Protein AF-A0A0C9VWH8-F1 (afdb_monomer_lite)

Radius of gyration: 32.39 Å; chains: 1; bounding box: 56×63×91 Å

Structure (mmCIF, N/CA/C/O backbone):
data_AF-A0A0C9VWH8-F1
#
_entry.id   AF-A0A0C9VWH8-F1
#
loop_
_atom_site.group_PDB
_atom_site.id
_atom_site.type_symbol
_atom_site.label_atom_id
_atom_site.label_alt_id
_atom_site.label_comp_id
_atom_site.label_asym_id
_atom_site.label_entity_id
_atom_site.label_seq_id
_atom_site.pdbx_PDB_ins_code
_atom_site.Cartn_x
_atom_site.Cartn_y
_atom_site.Cartn_z
_atom_site.occupancy
_atom_site.B_iso_or_equiv
_atom_site.auth_seq_id
_atom_site.auth_comp_id
_atom_site.auth_asym_id
_atom_site.auth_atom_id
_atom_site.pdbx_PDB_model_num
ATOM 1 N N . MET A 1 1 ? -6.844 -25.080 -24.193 1.00 61.25 1 MET A N 1
ATOM 2 C CA . MET A 1 1 ? -5.553 -24.707 -23.551 1.00 61.25 1 MET A CA 1
ATOM 3 C C . MET A 1 1 ? -4.288 -25.050 -24.362 1.00 61.25 1 MET A C 1
ATOM 5 O O . MET A 1 1 ? -3.204 -24.674 -23.930 1.00 61.25 1 MET A O 1
ATOM 9 N N . HIS A 1 2 ? -4.368 -25.733 -25.514 1.00 70.62 2 HIS A N 1
ATOM 10 C CA . HIS A 1 2 ? -3.179 -26.106 -26.302 1.00 70.62 2 HIS A CA 1
ATOM 11 C C . HIS A 1 2 ? -2.686 -24.971 -27.227 1.00 70.62 2 HIS A C 1
ATOM 13 O O . HIS A 1 2 ? -1.500 -24.655 -27.233 1.00 70.62 2 HIS A O 1
ATOM 19 N N . LEU A 1 3 ? -3.610 -24.260 -27.886 1.00 78.19 3 LEU A N 1
ATOM 20 C CA . LEU A 1 3 ? -3.310 -23.130 -28.781 1.00 78.19 3 LEU A CA 1
ATOM 21 C C . LEU A 1 3 ? -2.593 -21.960 -28.082 1.00 78.19 3 LEU A C 1
ATOM 23 O O . LEU A 1 3 ? -1.616 -21.435 -28.601 1.00 78.19 3 LEU A O 1
ATOM 27 N N . LEU A 1 4 ? -2.998 -21.606 -26.856 1.00 80.19 4 LEU A N 1
ATOM 28 C CA . LEU A 1 4 ? -2.344 -20.542 -26.078 1.00 80.19 4 LEU A CA 1
ATOM 29 C C . LEU A 1 4 ? -0.873 -20.855 -25.762 1.00 80.19 4 LEU A C 1
ATOM 31 O O . LEU A 1 4 ? -0.030 -19.959 -25.756 1.00 80.19 4 LEU A O 1
ATOM 35 N N . LYS A 1 5 ? -0.549 -22.130 -25.508 1.00 81.12 5 LYS A N 1
ATOM 36 C CA . LYS A 1 5 ? 0.828 -22.567 -25.241 1.00 81.12 5 LYS A CA 1
ATOM 37 C C . LYS A 1 5 ? 1.677 -22.520 -26.511 1.00 81.12 5 LYS A C 1
ATOM 39 O O . LYS A 1 5 ? 2.822 -22.080 -26.443 1.00 81.12 5 LYS A O 1
ATOM 44 N N . LEU A 1 6 ? 1.104 -22.916 -27.649 1.00 83.31 6 LEU A N 1
ATOM 45 C CA . LEU A 1 6 ? 1.782 -22.892 -28.945 1.00 83.31 6 LEU A CA 1
ATOM 46 C C . LEU A 1 6 ? 2.065 -21.456 -29.406 1.00 83.31 6 LEU A C 1
ATOM 48 O O . LEU A 1 6 ? 3.210 -21.149 -29.722 1.00 83.31 6 LEU A O 1
ATOM 52 N N . ASN A 1 7 ? 1.087 -20.551 -29.305 1.00 85.44 7 ASN A N 1
ATOM 53 C CA . ASN A 1 7 ? 1.277 -19.131 -29.629 1.00 85.44 7 ASN A CA 1
ATOM 54 C C . ASN A 1 7 ? 2.332 -18.472 -28.733 1.00 85.44 7 ASN A C 1
ATOM 56 O O . ASN A 1 7 ? 3.175 -17.715 -29.207 1.00 85.44 7 ASN A O 1
ATOM 60 N N . LYS A 1 8 ? 2.349 -18.799 -27.434 1.00 85.31 8 LYS A N 1
ATOM 61 C CA . LYS A 1 8 ? 3.370 -18.290 -26.509 1.00 85.31 8 LYS A CA 1
ATOM 62 C C . LYS A 1 8 ? 4.774 -18.786 -26.873 1.00 85.31 8 LYS A C 1
ATOM 64 O O . LYS A 1 8 ? 5.720 -18.001 -26.830 1.00 85.31 8 LYS A O 1
ATOM 69 N N . ALA A 1 9 ? 4.905 -20.064 -27.231 1.00 84.81 9 ALA A N 1
ATOM 70 C CA . ALA A 1 9 ? 6.175 -20.649 -27.654 1.00 84.81 9 ALA A CA 1
ATOM 71 C C . ALA A 1 9 ? 6.665 -20.043 -28.980 1.00 84.81 9 ALA A C 1
ATOM 73 O O . ALA A 1 9 ? 7.842 -19.698 -29.103 1.00 84.81 9 ALA A O 1
ATOM 74 N N . LEU A 1 10 ? 5.760 -19.851 -29.940 1.00 85.00 10 LEU A N 1
ATOM 75 C CA . LEU A 1 10 ? 6.054 -19.249 -31.238 1.00 85.00 10 LEU A CA 1
ATOM 76 C C . LEU A 1 10 ? 6.542 -17.803 -31.057 1.00 85.00 10 LEU A C 1
ATOM 78 O O . LEU A 1 10 ? 7.673 -17.493 -31.429 1.00 85.00 10 LEU A O 1
ATOM 82 N N . HIS A 1 11 ? 5.797 -16.982 -30.314 1.00 79.94 11 HIS A N 1
ATOM 83 C CA . HIS A 1 11 ? 6.216 -15.619 -29.986 1.00 79.94 11 HIS A CA 1
ATOM 84 C C . HIS A 1 11 ? 7.534 -15.544 -29.210 1.00 79.94 11 HIS A C 1
ATOM 86 O O . HIS A 1 11 ? 8.297 -14.596 -29.391 1.00 79.94 11 HIS A O 1
ATOM 92 N N . SER A 1 12 ? 7.826 -16.503 -28.323 1.00 78.88 12 SER A N 1
ATOM 93 C CA . SER A 1 12 ? 9.120 -16.513 -27.630 1.00 78.88 12 SER A CA 1
ATOM 94 C C . SER A 1 12 ? 10.287 -16.761 -28.585 1.00 78.88 12 SER A C 1
ATOM 96 O O . SER A 1 12 ? 11.292 -16.064 -28.479 1.00 78.88 12 SER A O 1
ATOM 98 N N . LYS A 1 13 ? 10.124 -17.673 -29.553 1.00 79.00 13 LYS A N 1
ATOM 99 C CA . LYS A 1 13 ? 11.145 -17.982 -30.563 1.00 79.00 13 LYS A CA 1
ATOM 100 C C . LYS A 1 13 ? 11.328 -16.844 -31.566 1.00 79.00 13 LYS A C 1
ATOM 102 O O . LYS A 1 13 ? 12.451 -16.552 -31.958 1.00 79.00 13 LYS A O 1
ATOM 107 N N . GLU A 1 14 ? 10.250 -16.172 -31.960 1.00 76.50 14 GLU A N 1
ATOM 108 C CA . GLU A 1 14 ? 10.320 -14.984 -32.824 1.00 76.50 14 GLU A CA 1
ATOM 109 C C . GLU A 1 14 ? 11.054 -13.832 -32.139 1.00 76.50 14 GLU A C 1
ATOM 111 O O . GLU A 1 14 ? 11.993 -13.274 -32.702 1.00 76.50 14 GLU A O 1
ATOM 116 N N . LYS A 1 15 ? 10.708 -13.538 -30.879 1.00 73.19 15 LYS A N 1
ATOM 117 C CA . LYS A 1 15 ? 11.388 -12.503 -30.083 1.00 73.19 15 LYS A CA 1
ATOM 118 C C . LYS A 1 15 ? 12.846 -12.837 -29.786 1.00 73.19 15 LYS A C 1
ATOM 120 O O . LYS A 1 15 ? 13.628 -11.938 -29.497 1.00 73.19 15 LYS A O 1
ATOM 125 N N . GLU A 1 16 ? 13.213 -14.113 -29.770 1.00 71.69 16 GLU A N 1
ATOM 126 C CA . GLU A 1 16 ? 14.602 -14.546 -29.621 1.00 71.69 16 GLU A CA 1
ATOM 127 C C . GLU A 1 16 ? 15.406 -14.260 -30.893 1.00 71.69 16 GLU A C 1
ATOM 129 O O . GLU A 1 16 ? 16.488 -13.685 -30.805 1.00 71.69 16 GLU A O 1
ATOM 134 N N . LYS A 1 17 ? 14.831 -14.530 -32.071 1.00 65.12 17 LYS A N 1
ATOM 135 C CA . LYS A 1 17 ? 15.424 -14.169 -33.369 1.00 65.12 17 LYS A CA 1
ATOM 136 C C . LYS A 1 17 ? 15.522 -12.656 -33.571 1.00 65.12 17 LYS A C 1
ATOM 138 O O . LYS A 1 17 ? 16.528 -12.177 -34.073 1.00 65.12 17 LYS A O 1
ATOM 143 N N . GLU A 1 18 ? 14.526 -11.893 -33.127 1.00 63.72 18 GLU A N 1
ATOM 144 C CA . GLU A 1 18 ? 14.535 -10.422 -33.199 1.00 63.72 18 GLU A CA 1
ATOM 145 C C . GLU A 1 18 ? 15.657 -9.793 -32.347 1.00 63.72 18 GLU A C 1
ATOM 147 O O . GLU A 1 18 ? 16.144 -8.701 -32.639 1.00 63.72 18 GLU A O 1
ATOM 152 N N . LYS A 1 19 ? 16.095 -10.489 -31.288 1.00 63.47 19 LYS A N 1
ATOM 153 C CA . LYS A 1 19 ? 17.238 -10.077 -30.458 1.00 63.47 19 LYS A CA 1
ATOM 154 C C . LYS A 1 19 ? 18.586 -10.452 -31.068 1.00 63.47 19 LYS A C 1
ATOM 156 O O . LYS A 1 19 ? 19.599 -9.918 -30.608 1.00 63.47 19 LYS A O 1
ATOM 161 N N . ASP A 1 20 ? 18.620 -11.357 -32.047 1.00 64.69 20 ASP A N 1
ATOM 162 C CA . ASP A 1 20 ? 19.855 -11.725 -32.726 1.00 64.69 20 ASP A CA 1
ATOM 163 C C . ASP A 1 20 ? 20.317 -10.560 -33.608 1.00 64.69 20 ASP A C 1
ATOM 165 O O . ASP A 1 20 ? 19.783 -10.271 -34.681 1.00 64.69 20 ASP A O 1
ATOM 169 N N . ARG A 1 21 ? 21.352 -9.872 -33.125 1.00 62.00 21 ARG A N 1
ATOM 170 C CA . ARG A 1 21 ? 21.932 -8.694 -33.771 1.00 62.00 21 ARG A CA 1
ATOM 171 C C . ARG A 1 21 ? 22.443 -9.005 -35.184 1.00 62.00 21 ARG A C 1
ATOM 173 O O . ARG A 1 21 ? 22.482 -8.093 -36.001 1.00 62.00 21 ARG A O 1
ATOM 180 N N . ARG A 1 22 ? 22.793 -10.267 -35.476 1.00 61.94 22 ARG A N 1
ATOM 181 C CA . ARG A 1 22 ? 23.252 -10.713 -36.805 1.00 61.94 22 ARG A CA 1
ATOM 182 C C . ARG A 1 22 ? 22.122 -10.771 -37.834 1.00 61.94 22 ARG A C 1
ATOM 184 O O . ARG A 1 22 ? 22.382 -10.633 -39.022 1.00 61.94 22 ARG A O 1
ATOM 191 N N . LEU A 1 23 ? 20.876 -10.969 -37.398 1.00 59.25 23 LEU A N 1
ATOM 192 C CA . LEU A 1 23 ? 19.705 -10.955 -38.282 1.00 59.25 23 LEU A CA 1
ATOM 193 C C . LEU A 1 23 ? 19.209 -9.524 -38.533 1.00 59.25 23 LEU A C 1
ATOM 195 O O . LEU A 1 23 ? 18.749 -9.221 -39.630 1.00 59.25 23 LEU A O 1
ATOM 199 N N . GLN A 1 24 ? 19.376 -8.621 -37.559 1.00 58.78 24 GLN A N 1
ATOM 200 C CA . GLN A 1 24 ? 19.124 -7.184 -37.746 1.00 58.78 24 GLN A CA 1
ATOM 201 C C . GLN A 1 24 ? 20.096 -6.520 -38.731 1.00 58.78 24 GLN A C 1
ATOM 203 O O . GLN A 1 24 ? 19.728 -5.537 -39.367 1.00 58.78 24 GLN A O 1
ATOM 208 N N . THR A 1 25 ? 21.320 -7.037 -38.877 1.00 55.28 25 THR A N 1
ATOM 209 C CA . THR A 1 25 ? 22.339 -6.457 -39.769 1.00 55.28 25 THR A CA 1
ATOM 210 C C . THR A 1 25 ? 22.122 -6.751 -41.250 1.00 55.28 25 THR A C 1
ATOM 212 O O . THR A 1 25 ? 22.743 -6.099 -42.083 1.00 55.28 25 THR A O 1
ATOM 215 N N . PHE A 1 26 ? 21.235 -7.688 -41.599 1.00 60.62 26 PHE A N 1
ATOM 216 C CA . PHE A 1 26 ? 21.014 -8.107 -42.987 1.00 60.62 26 PHE A CA 1
ATOM 217 C C . PHE A 1 26 ? 19.523 -8.214 -43.341 1.00 60.62 26 PHE A C 1
ATOM 219 O O . PHE A 1 26 ? 19.038 -9.312 -43.640 1.00 60.62 26 PHE A O 1
ATOM 226 N N . PRO A 1 27 ? 18.766 -7.099 -43.335 1.00 58.28 27 PRO A N 1
ATOM 227 C CA . PRO A 1 27 ? 17.395 -7.117 -43.829 1.00 58.28 27 PRO A CA 1
ATOM 228 C C . PRO A 1 27 ? 17.396 -7.544 -45.308 1.00 58.28 27 PRO A C 1
ATOM 230 O O . PRO A 1 27 ? 17.963 -6.865 -46.164 1.00 58.28 27 PRO A O 1
ATOM 233 N N . GLY A 1 28 ? 16.801 -8.705 -45.600 1.00 63.69 28 GLY A N 1
ATOM 234 C CA . GLY A 1 28 ? 16.715 -9.271 -46.953 1.00 63.69 28 GLY A CA 1
ATOM 235 C C . GLY A 1 28 ? 17.803 -10.281 -47.343 1.00 63.69 28 GLY A C 1
ATOM 236 O O . GLY A 1 28 ? 17.822 -10.706 -48.491 1.00 63.69 28 GLY A O 1
ATOM 237 N N . GLY A 1 29 ? 18.695 -10.694 -46.431 1.00 58.28 29 GLY A N 1
ATOM 238 C CA . GLY A 1 29 ? 19.623 -11.818 -46.665 1.00 58.28 29 GLY A CA 1
ATOM 239 C C . GLY A 1 29 ? 20.841 -11.519 -47.551 1.00 58.28 29 GLY A C 1
ATOM 240 O O . GLY A 1 29 ? 21.687 -12.392 -47.732 1.00 58.28 29 GLY A O 1
ATOM 241 N N . PHE A 1 30 ? 20.978 -10.290 -48.051 1.00 60.12 30 PHE A N 1
ATOM 242 C CA . PHE A 1 30 ? 22.173 -9.835 -48.755 1.00 60.12 30 PHE A CA 1
ATOM 243 C C . PHE A 1 30 ? 23.084 -9.078 -47.790 1.00 60.12 30 PHE A C 1
ATOM 245 O O . PHE A 1 30 ? 22.638 -8.186 -47.066 1.00 60.12 30 PHE A O 1
ATOM 252 N N . GLY A 1 31 ? 24.362 -9.459 -47.765 1.00 57.62 31 GLY A N 1
ATOM 253 C CA . GLY A 1 31 ? 25.388 -8.855 -46.925 1.00 57.62 31 GLY A CA 1
ATOM 254 C C . GLY A 1 31 ? 25.592 -7.377 -47.250 1.00 57.62 31 GLY A C 1
ATOM 255 O O . GLY A 1 31 ? 26.417 -7.053 -48.096 1.00 57.62 31 GLY A O 1
ATOM 256 N N . ARG A 1 32 ? 24.841 -6.473 -46.612 1.00 59.22 32 ARG A N 1
ATOM 257 C CA . ARG A 1 32 ? 25.094 -5.032 -46.707 1.00 59.22 32 ARG A CA 1
ATOM 258 C C . ARG A 1 32 ? 26.352 -4.688 -45.916 1.00 59.22 32 ARG A C 1
ATOM 260 O O . ARG A 1 32 ? 26.559 -5.187 -44.809 1.00 59.22 32 ARG A O 1
ATOM 267 N N . VAL A 1 33 ? 27.199 -3.841 -46.492 1.00 58.56 33 VAL A N 1
ATOM 268 C CA . VAL A 1 33 ? 28.375 -3.305 -45.801 1.00 58.56 33 VAL A CA 1
ATOM 269 C C . VAL A 1 33 ? 27.887 -2.377 -44.685 1.00 58.56 33 VAL A C 1
ATOM 271 O O . VAL A 1 33 ? 27.003 -1.554 -44.905 1.00 58.56 33 VAL A O 1
ATOM 274 N N . LEU A 1 34 ? 28.469 -2.499 -43.488 1.00 60.59 34 LEU A N 1
ATOM 275 C CA . LEU A 1 34 ? 28.085 -1.774 -42.260 1.00 60.59 34 LEU A CA 1
ATOM 276 C C . LEU A 1 34 ? 28.290 -0.241 -42.322 1.00 60.59 34 LEU A C 1
ATOM 278 O O . LEU A 1 34 ? 28.187 0.431 -41.301 1.00 60.59 34 LEU A O 1
ATOM 282 N N . THR A 1 35 ? 28.607 0.304 -43.495 1.00 63.91 35 THR A N 1
ATOM 283 C CA . THR A 1 35 ? 28.792 1.734 -43.776 1.00 63.91 35 THR A CA 1
ATOM 284 C C . THR A 1 35 ? 27.591 2.369 -44.475 1.00 63.91 35 THR A C 1
ATOM 286 O O . THR A 1 35 ? 27.615 3.571 -44.706 1.00 63.91 35 THR A O 1
ATOM 289 N N . ASP A 1 36 ? 26.567 1.589 -44.843 1.00 72.75 36 ASP A N 1
ATOM 290 C CA . ASP A 1 36 ? 25.322 2.118 -45.414 1.00 72.75 36 ASP A CA 1
ATOM 291 C C . ASP A 1 36 ? 24.643 3.046 -44.387 1.00 72.75 36 ASP A C 1
ATOM 293 O O . ASP A 1 36 ? 24.387 2.643 -43.248 1.00 72.75 36 ASP A O 1
ATOM 297 N N . GLU A 1 37 ? 24.361 4.292 -44.771 1.00 77.69 37 GLU A N 1
ATOM 298 C CA . GLU A 1 37 ? 23.748 5.312 -43.905 1.00 77.69 37 GLU A CA 1
ATOM 299 C C . GLU A 1 37 ? 22.410 4.826 -43.326 1.00 77.69 37 GLU A C 1
ATOM 301 O O . GLU A 1 37 ? 22.085 5.089 -42.166 1.00 77.69 37 GLU A O 1
ATOM 306 N N . ILE A 1 38 ? 21.679 4.016 -44.099 1.00 76.75 38 ILE A N 1
ATOM 307 C CA . ILE A 1 38 ? 20.425 3.380 -43.679 1.00 76.75 38 ILE A CA 1
ATOM 308 C C . ILE A 1 38 ? 20.661 2.434 -42.494 1.00 76.75 38 ILE A C 1
ATOM 310 O O . ILE A 1 38 ? 19.853 2.366 -41.565 1.00 76.75 38 ILE A O 1
ATOM 314 N N . PHE A 1 39 ? 21.774 1.698 -42.502 1.00 73.31 39 PHE A N 1
ATOM 315 C CA . PHE A 1 39 ? 22.117 0.773 -41.428 1.00 73.31 39 PHE A CA 1
ATOM 316 C C . PHE A 1 39 ? 22.518 1.517 -40.146 1.00 73.31 39 PHE A C 1
ATOM 318 O O . PHE A 1 39 ? 22.098 1.125 -39.052 1.00 73.31 39 PHE A O 1
ATOM 325 N N . ILE A 1 40 ? 23.268 2.616 -40.276 1.00 79.06 40 ILE A N 1
ATOM 326 C CA . ILE A 1 40 ? 23.629 3.488 -39.149 1.00 79.06 40 ILE A CA 1
ATOM 327 C C . ILE A 1 40 ? 22.359 4.058 -38.506 1.00 79.06 40 ILE A C 1
ATOM 329 O O . ILE A 1 40 ? 22.166 3.893 -37.298 1.00 79.06 40 ILE A O 1
ATOM 333 N N . ALA A 1 41 ? 21.445 4.610 -39.310 1.00 81.75 41 ALA A N 1
ATOM 334 C CA . ALA A 1 41 ? 20.170 5.141 -38.832 1.00 81.75 41 ALA A CA 1
ATOM 335 C C . ALA A 1 41 ? 19.329 4.077 -38.100 1.00 81.75 41 ALA A C 1
ATOM 337 O O . ALA A 1 41 ? 18.793 4.332 -37.019 1.00 81.75 41 ALA A O 1
ATOM 338 N N . LEU A 1 42 ? 19.267 2.849 -38.626 1.00 81.25 42 LEU A N 1
ATOM 339 C CA . LEU A 1 42 ? 18.522 1.749 -38.006 1.00 81.25 42 LEU A CA 1
ATOM 340 C C . LEU A 1 42 ? 19.138 1.306 -36.667 1.00 81.25 42 LEU A C 1
ATOM 342 O O . LEU A 1 42 ? 18.420 0.979 -35.715 1.00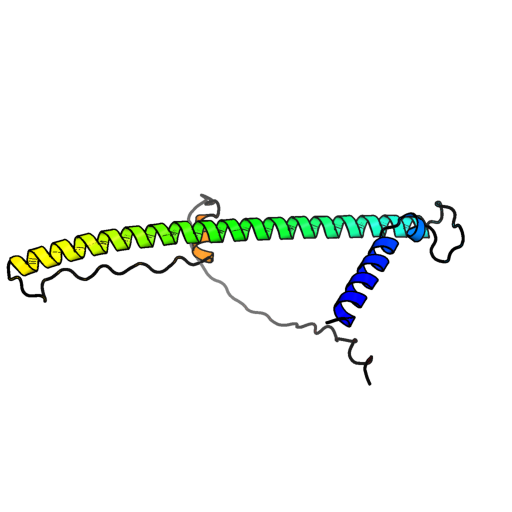 81.25 42 LEU A O 1
ATOM 346 N N . GLN A 1 43 ? 20.469 1.322 -36.554 1.00 82.25 43 GLN A N 1
ATOM 347 C CA . GLN A 1 43 ? 21.162 1.020 -35.302 1.00 82.25 43 GLN A CA 1
ATOM 348 C C . GLN A 1 43 ? 20.960 2.123 -34.252 1.00 82.25 43 GLN A C 1
ATOM 350 O O . GLN A 1 43 ? 20.747 1.813 -33.072 1.00 82.25 43 GLN A O 1
ATOM 355 N N . GLU A 1 44 ? 21.007 3.390 -34.661 1.00 86.81 44 GLU A N 1
ATOM 356 C CA . GLU A 1 44 ? 20.726 4.538 -33.796 1.00 86.81 44 GLU A CA 1
ATOM 357 C C . GLU A 1 44 ? 19.282 4.519 -33.296 1.00 86.81 44 GLU A C 1
ATOM 359 O O . GLU A 1 44 ? 19.043 4.660 -32.092 1.00 86.81 44 GLU A O 1
ATOM 364 N N . GLU A 1 45 ? 18.325 4.226 -34.175 1.00 85.88 45 GLU A N 1
ATOM 365 C CA . GLU A 1 45 ? 16.920 4.086 -33.810 1.00 85.88 45 GLU A CA 1
ATOM 366 C C . GLU A 1 45 ? 16.709 2.926 -32.823 1.00 85.88 45 GLU A C 1
ATOM 368 O O . GLU A 1 45 ? 16.048 3.081 -31.788 1.00 85.88 45 GLU A O 1
ATOM 373 N N . ALA A 1 46 ? 17.319 1.763 -33.072 1.00 83.81 46 ALA A N 1
ATOM 374 C CA . ALA A 1 46 ? 17.255 0.630 -32.153 1.00 83.81 46 ALA A CA 1
ATOM 375 C C . ALA A 1 46 ? 17.856 0.970 -30.775 1.00 83.81 46 ALA A C 1
ATOM 377 O O . ALA A 1 46 ? 17.318 0.552 -29.740 1.00 83.81 46 ALA A O 1
ATOM 378 N N . ALA A 1 47 ? 18.944 1.744 -30.734 1.00 87.44 47 ALA A N 1
ATOM 379 C CA . ALA A 1 47 ? 19.548 2.223 -29.494 1.00 87.44 47 ALA A CA 1
ATOM 380 C C . ALA A 1 47 ? 18.649 3.241 -28.771 1.00 87.44 47 ALA A C 1
ATOM 382 O O . ALA A 1 47 ? 18.456 3.126 -27.556 1.00 87.44 47 ALA A O 1
ATOM 383 N N . ALA A 1 48 ? 18.043 4.184 -29.494 1.00 89.62 48 ALA A N 1
ATOM 384 C CA . ALA A 1 48 ? 17.094 5.151 -28.946 1.00 89.62 48 ALA A CA 1
ATOM 385 C C . ALA A 1 48 ? 15.858 4.451 -28.355 1.00 89.62 48 ALA A C 1
ATOM 387 O O . ALA A 1 48 ? 15.507 4.677 -27.193 1.00 89.62 48 ALA A O 1
ATOM 388 N N . ARG A 1 49 ? 15.267 3.497 -29.088 1.00 87.31 49 ARG A N 1
ATOM 389 C CA . ARG A 1 49 ? 14.144 2.666 -28.618 1.00 87.31 49 ARG A CA 1
ATOM 390 C C . ARG A 1 49 ? 14.500 1.889 -27.344 1.00 87.31 49 ARG A C 1
ATOM 392 O O . ARG A 1 49 ? 13.665 1.776 -26.444 1.00 87.31 49 ARG A O 1
ATOM 399 N N . LYS A 1 50 ? 15.728 1.364 -27.226 1.00 88.56 50 LYS A N 1
ATOM 400 C CA . LYS A 1 50 ? 16.206 0.704 -25.992 1.00 88.56 50 LYS A CA 1
ATOM 401 C C . LYS A 1 50 ? 16.297 1.686 -24.823 1.00 88.56 50 LYS A C 1
ATOM 403 O O . LYS A 1 50 ? 15.743 1.389 -23.766 1.00 88.56 50 LYS A O 1
ATOM 408 N N . LYS A 1 51 ? 16.895 2.865 -25.027 1.00 91.19 51 LYS A N 1
ATOM 409 C CA . LYS A 1 51 ? 17.005 3.913 -23.994 1.00 91.19 51 LYS A CA 1
ATOM 410 C C . LYS A 1 51 ? 15.633 4.362 -23.480 1.00 91.19 51 LYS A C 1
ATOM 412 O O . LYS A 1 51 ? 15.440 4.456 -22.269 1.00 91.19 51 LYS A O 1
ATOM 417 N N . VAL A 1 52 ? 14.661 4.565 -24.372 1.00 91.31 52 VAL A N 1
ATOM 418 C CA . VAL A 1 52 ? 13.280 4.923 -23.994 1.00 91.31 52 VAL A CA 1
ATOM 419 C C . VAL A 1 52 ? 12.611 3.795 -23.203 1.00 91.31 52 VAL A C 1
ATOM 421 O O . VAL A 1 52 ? 12.009 4.034 -22.157 1.00 91.31 52 VAL A O 1
ATOM 424 N N . LYS A 1 53 ? 12.752 2.537 -23.640 1.00 91.88 53 LYS A N 1
ATOM 425 C CA . LYS A 1 53 ? 12.203 1.388 -22.898 1.00 91.88 53 LYS A CA 1
ATOM 426 C C . LYS A 1 53 ? 12.825 1.256 -21.506 1.00 91.88 53 LYS A C 1
ATOM 428 O O . LYS A 1 53 ? 12.125 0.920 -20.553 1.00 91.88 53 LYS A O 1
ATOM 433 N N . GLU A 1 54 ? 14.123 1.503 -21.367 1.00 91.81 54 GLU A N 1
ATOM 434 C CA . GLU A 1 54 ? 14.813 1.470 -20.075 1.00 91.81 54 GLU A CA 1
ATOM 435 C C . GLU A 1 54 ? 14.384 2.613 -19.154 1.00 91.81 54 GLU A C 1
ATOM 437 O O . GLU A 1 54 ? 14.135 2.371 -17.972 1.00 91.81 54 GLU A O 1
ATOM 442 N N . SER A 1 55 ? 14.232 3.834 -19.673 1.00 90.50 55 SER A N 1
ATOM 443 C CA . SER A 1 55 ? 13.762 4.971 -18.875 1.00 90.50 55 SER A CA 1
ATOM 444 C C . SER A 1 55 ? 12.324 4.762 -18.392 1.00 90.50 55 SER A C 1
ATOM 446 O O . SER A 1 55 ? 12.042 4.956 -17.208 1.00 90.50 55 SER A O 1
ATOM 448 N N . GLN A 1 56 ? 11.435 4.257 -19.252 1.00 93.06 56 GLN A N 1
ATOM 449 C CA . GLN A 1 56 ? 10.068 3.897 -18.868 1.00 93.06 56 GLN A CA 1
ATOM 450 C C . GLN A 1 56 ? 10.038 2.793 -17.805 1.00 93.06 56 GLN A C 1
ATOM 452 O O . GLN A 1 56 ? 9.272 2.882 -16.847 1.00 93.06 56 GLN A O 1
ATOM 457 N N . LYS A 1 57 ? 10.886 1.762 -17.929 1.00 94.00 57 LYS A N 1
ATOM 458 C CA . LYS A 1 57 ? 11.006 0.711 -16.904 1.00 94.00 57 LYS A CA 1
ATOM 459 C C . LYS A 1 57 ? 11.455 1.277 -15.560 1.00 94.00 57 LYS A C 1
ATOM 461 O O . LYS A 1 57 ? 10.877 0.910 -14.541 1.00 94.00 57 LYS A O 1
ATOM 466 N N . LYS A 1 58 ? 12.443 2.178 -15.556 1.00 91.88 58 LYS A N 1
ATOM 467 C CA . LYS A 1 58 ? 12.914 2.844 -14.333 1.00 91.88 58 LYS A CA 1
ATOM 468 C C . LYS A 1 58 ? 11.799 3.664 -13.681 1.00 91.88 58 LYS A C 1
ATOM 470 O O . LYS A 1 58 ? 11.566 3.496 -12.490 1.00 91.88 58 LYS A O 1
ATOM 475 N N . ARG A 1 59 ? 11.056 4.463 -14.456 1.00 92.12 59 ARG A N 1
ATOM 476 C CA . ARG A 1 59 ? 9.905 5.241 -13.951 1.00 92.12 59 ARG A CA 1
ATOM 477 C C . ARG A 1 59 ? 8.844 4.344 -13.313 1.00 92.12 59 ARG A C 1
ATOM 479 O O . ARG A 1 59 ? 8.505 4.532 -12.150 1.00 92.12 59 ARG A O 1
ATOM 486 N N . LYS A 1 60 ? 8.425 3.287 -14.017 1.00 93.25 60 LYS A N 1
ATOM 487 C CA . LYS A 1 60 ? 7.450 2.312 -13.497 1.00 93.25 60 LYS A CA 1
ATOM 488 C C . LYS A 1 60 ? 7.929 1.616 -12.223 1.00 93.25 60 LYS A C 1
ATOM 490 O O . LYS A 1 60 ? 7.132 1.336 -11.332 1.00 93.25 60 LYS A O 1
ATOM 495 N N . GLN A 1 61 ? 9.224 1.317 -12.130 1.00 94.44 61 GLN A N 1
ATOM 496 C CA . GLN A 1 61 ? 9.799 0.707 -10.935 1.00 94.44 61 GLN A CA 1
ATOM 497 C C . GLN A 1 61 ? 9.741 1.661 -9.734 1.00 94.44 61 GLN A C 1
ATOM 499 O O . GLN A 1 61 ? 9.341 1.234 -8.653 1.00 94.44 61 GLN A O 1
ATOM 504 N N . VAL A 1 62 ? 10.080 2.938 -9.933 1.00 93.12 62 VAL A N 1
ATOM 505 C CA . VAL A 1 62 ? 10.001 3.974 -8.890 1.00 93.12 62 VAL A CA 1
ATOM 506 C C . VAL A 1 62 ? 8.556 4.188 -8.441 1.00 93.12 62 VAL A C 1
ATOM 508 O O . VAL A 1 62 ? 8.273 4.146 -7.249 1.00 93.12 62 VAL A O 1
ATOM 511 N N . GLU A 1 63 ? 7.611 4.318 -9.374 1.00 92.19 63 GLU A N 1
ATOM 512 C CA . GLU A 1 63 ? 6.181 4.447 -9.054 1.00 92.19 63 GLU A CA 1
ATOM 513 C C . GLU A 1 63 ? 5.667 3.265 -8.224 1.00 92.19 63 GLU A C 1
ATOM 515 O O . GLU A 1 63 ? 4.933 3.443 -7.248 1.00 92.19 63 GLU A O 1
ATOM 520 N N . LYS A 1 64 ? 6.085 2.044 -8.579 1.00 94.38 64 LYS A N 1
ATOM 521 C CA . LYS A 1 64 ? 5.727 0.837 -7.833 1.00 94.38 64 LYS A CA 1
ATOM 522 C C . LYS A 1 64 ? 6.297 0.863 -6.416 1.00 94.38 64 LYS A C 1
ATOM 524 O O . LYS A 1 64 ? 5.570 0.529 -5.482 1.00 94.38 64 LYS A O 1
ATOM 529 N N . GLN A 1 65 ? 7.560 1.249 -6.256 1.00 93.44 65 GLN A N 1
ATOM 530 C CA . GLN A 1 65 ? 8.207 1.355 -4.946 1.00 93.44 65 GLN A CA 1
ATOM 531 C C . GLN A 1 65 ? 7.528 2.417 -4.075 1.00 93.44 65 GLN A C 1
ATOM 533 O O . GLN A 1 65 ? 7.157 2.117 -2.942 1.00 93.44 65 GLN A O 1
ATOM 538 N N . ASN A 1 66 ? 7.244 3.598 -4.627 1.00 90.19 66 ASN A N 1
ATOM 539 C CA . ASN A 1 66 ? 6.536 4.666 -3.917 1.00 90.19 66 ASN A CA 1
ATOM 540 C C . ASN A 1 66 ? 5.136 4.215 -3.479 1.00 90.19 66 ASN A C 1
ATOM 542 O O . ASN A 1 66 ? 4.736 4.417 -2.334 1.00 90.19 66 ASN A O 1
ATOM 546 N N . LYS A 1 67 ? 4.388 3.533 -4.358 1.00 92.12 67 LYS A N 1
ATOM 547 C CA . LYS A 1 67 ? 3.074 2.976 -4.003 1.00 92.12 67 LYS A CA 1
ATOM 548 C C . LYS A 1 67 ? 3.176 1.946 -2.876 1.00 92.12 67 LYS A C 1
ATOM 550 O O . LYS A 1 67 ? 2.326 1.935 -1.991 1.00 92.12 67 LYS A O 1
ATOM 555 N N . GLN A 1 68 ? 4.190 1.082 -2.906 1.00 93.50 68 GLN A N 1
ATOM 556 C CA . GLN A 1 68 ? 4.417 0.097 -1.847 1.00 93.50 68 GLN A CA 1
ATOM 557 C C . GLN A 1 68 ? 4.731 0.763 -0.506 1.00 93.50 68 GLN A C 1
ATOM 559 O O . GLN A 1 68 ? 4.166 0.346 0.500 1.00 93.50 68 GLN A O 1
ATOM 564 N N . GLN A 1 69 ? 5.557 1.810 -0.497 1.00 91.94 69 GLN A N 1
ATOM 565 C CA . GLN A 1 69 ? 5.864 2.580 0.712 1.00 91.94 69 GLN A CA 1
ATOM 566 C C . GLN A 1 69 ? 4.610 3.228 1.304 1.00 91.94 69 GLN A C 1
ATOM 568 O O . GLN A 1 69 ? 4.333 3.049 2.484 1.00 91.94 69 GLN A O 1
ATOM 573 N N . ILE A 1 70 ? 3.796 3.890 0.475 1.00 92.25 70 ILE A N 1
ATOM 574 C CA . ILE A 1 70 ? 2.554 4.529 0.936 1.00 92.25 70 ILE A CA 1
ATOM 575 C C . ILE A 1 70 ? 1.585 3.498 1.530 1.00 92.25 70 ILE A C 1
ATOM 577 O O . ILE A 1 70 ? 0.972 3.743 2.564 1.00 92.25 70 ILE A O 1
ATOM 581 N N . LEU A 1 71 ? 1.443 2.328 0.899 1.00 93.25 71 LEU A N 1
ATOM 582 C CA . LEU A 1 71 ? 0.574 1.266 1.414 1.00 93.25 71 LEU A CA 1
ATOM 583 C C . LEU A 1 71 ? 1.110 0.643 2.709 1.00 93.25 71 LEU A C 1
ATOM 585 O O . LEU A 1 71 ? 0.316 0.290 3.582 1.00 93.25 71 LEU A O 1
ATOM 589 N N . ALA A 1 72 ? 2.430 0.497 2.835 1.00 93.31 72 ALA A N 1
ATOM 590 C CA . ALA A 1 72 ? 3.061 0.007 4.056 1.00 93.31 72 ALA A CA 1
ATOM 591 C C . ALA A 1 72 ? 2.840 0.984 5.218 1.00 93.31 72 ALA A C 1
ATOM 593 O O . ALA A 1 72 ? 2.418 0.560 6.292 1.00 93.31 72 ALA A O 1
ATOM 594 N N . GLU A 1 73 ? 3.019 2.283 4.976 1.00 92.38 73 GLU A N 1
ATOM 595 C CA . GLU A 1 73 ? 2.780 3.324 5.975 1.00 92.38 73 GLU A CA 1
ATOM 596 C C . GLU A 1 73 ? 1.300 3.393 6.367 1.00 92.38 73 GLU A C 1
ATOM 598 O O . GLU A 1 73 ? 0.964 3.385 7.547 1.00 92.38 73 GLU A O 1
ATOM 603 N N . GLN A 1 74 ? 0.387 3.341 5.391 1.00 94.62 74 GLN A N 1
ATOM 604 C CA . GLN A 1 74 ? -1.052 3.292 5.665 1.00 94.62 74 GLN A CA 1
ATOM 605 C C . GLN A 1 74 ? -1.426 2.108 6.565 1.00 94.62 74 GLN A C 1
ATOM 607 O O . GLN A 1 74 ? -2.312 2.223 7.413 1.00 94.62 74 GLN A O 1
ATOM 612 N N . LYS A 1 75 ? -0.785 0.954 6.357 1.00 94.25 75 LYS A N 1
ATOM 613 C CA . LYS A 1 75 ? -0.996 -0.221 7.198 1.00 94.25 75 LYS A CA 1
ATOM 614 C C . LYS A 1 75 ? -0.456 0.015 8.609 1.00 94.25 75 LYS A C 1
ATOM 616 O O . LYS A 1 75 ? -1.201 -0.213 9.549 1.00 94.25 75 LYS A O 1
ATOM 621 N N . CYS A 1 76 ? 0.767 0.528 8.740 1.00 93.44 76 CYS A N 1
ATOM 622 C CA . CYS A 1 76 ? 1.374 0.863 10.030 1.00 93.44 76 CYS A CA 1
ATOM 623 C C . CYS A 1 76 ? 0.472 1.794 10.858 1.00 93.44 76 CYS A C 1
ATOM 625 O O . CYS A 1 76 ? 0.089 1.466 11.977 1.00 93.44 76 CYS A O 1
ATOM 627 N N . GLN A 1 77 ? 0.028 2.903 10.260 1.00 92.25 77 GLN A N 1
ATOM 628 C CA . GLN A 1 77 ? -0.872 3.860 10.910 1.00 92.25 77 GLN A CA 1
ATOM 629 C C . GLN A 1 77 ? -2.209 3.223 11.310 1.00 92.25 77 GLN A C 1
ATOM 631 O O . GLN A 1 77 ? -2.759 3.505 12.373 1.00 92.25 77 GLN A O 1
ATOM 636 N N . TRP A 1 78 ? -2.749 2.343 10.465 1.00 94.88 78 TRP A N 1
ATOM 637 C CA . TRP A 1 78 ? -3.987 1.637 10.773 1.00 94.88 78 TRP A CA 1
ATOM 638 C C . TRP A 1 78 ? -3.839 0.642 11.926 1.00 94.88 78 TRP A C 1
ATOM 640 O O . TRP A 1 78 ? -4.750 0.535 12.750 1.00 94.88 78 TRP A O 1
ATOM 650 N N . ASP A 1 79 ? -2.710 -0.059 11.988 1.00 95.31 79 ASP A N 1
ATOM 651 C CA . ASP A 1 79 ? -2.411 -1.012 13.053 1.00 95.31 79 ASP A CA 1
ATOM 652 C C . ASP A 1 79 ? -2.308 -0.267 14.402 1.00 95.31 79 ASP A C 1
ATOM 654 O O . ASP A 1 79 ? -2.992 -0.648 15.352 1.00 95.31 79 ASP A O 1
ATOM 658 N N . ILE A 1 80 ? -1.630 0.891 14.441 1.00 94.44 80 ILE A N 1
ATOM 659 C CA . ILE A 1 80 ? -1.567 1.774 15.625 1.00 94.44 80 ILE A CA 1
ATOM 660 C C . ILE A 1 80 ? -2.967 2.223 16.077 1.00 94.44 80 ILE A C 1
ATOM 662 O O . ILE A 1 80 ? -3.307 2.131 17.256 1.00 94.44 80 ILE A O 1
ATOM 666 N N . ILE A 1 81 ? -3.817 2.681 15.149 1.00 94.19 81 ILE A N 1
ATOM 667 C CA . ILE A 1 81 ? -5.198 3.094 15.469 1.00 94.19 81 ILE A CA 1
ATOM 668 C C . ILE A 1 81 ? -6.005 1.922 16.047 1.00 94.19 81 ILE A C 1
ATOM 670 O O . ILE A 1 81 ? -6.845 2.108 16.933 1.00 94.19 81 ILE A O 1
ATOM 674 N N . CYS A 1 82 ? -5.787 0.708 15.537 1.00 95.56 82 CYS A N 1
ATOM 675 C CA . CYS A 1 82 ? -6.460 -0.483 16.039 1.00 95.56 82 CYS A CA 1
ATOM 676 C C . CYS A 1 82 ? -6.010 -0.836 17.458 1.00 95.56 82 CYS A C 1
ATOM 678 O O . CYS A 1 82 ? -6.874 -1.133 18.285 1.00 95.56 82 CYS A O 1
ATOM 680 N N . GLU A 1 83 ? -4.709 -0.774 17.736 1.00 95.75 83 GLU A N 1
ATOM 681 C CA . GLU A 1 83 ? -4.132 -1.016 19.063 1.00 95.75 83 GLU A CA 1
ATOM 682 C C . GLU A 1 83 ? -4.658 -0.006 20.087 1.00 95.75 83 GLU A C 1
ATOM 684 O O . GLU A 1 83 ? -5.269 -0.399 21.081 1.00 95.75 83 GLU A O 1
ATOM 689 N N . GLN A 1 84 ? -4.575 1.291 19.781 1.00 95.00 84 GLN A N 1
ATOM 690 C CA . GLN A 1 84 ? -5.093 2.354 20.649 1.00 95.00 84 GLN A CA 1
ATOM 691 C C . GLN A 1 84 ? -6.588 2.192 20.942 1.00 95.00 84 GLN A C 1
ATOM 693 O O . GLN A 1 84 ? -7.045 2.372 22.071 1.00 95.00 84 GLN A O 1
ATOM 698 N N . ASN A 1 85 ? -7.385 1.825 19.934 1.00 95.44 85 ASN A N 1
ATOM 699 C CA . ASN A 1 85 ? -8.806 1.581 20.146 1.00 95.44 85 ASN A CA 1
ATOM 700 C C . ASN A 1 85 ? -9.059 0.317 20.978 1.00 95.44 85 ASN A C 1
ATOM 702 O O . ASN A 1 85 ? -10.041 0.273 21.721 1.00 95.44 85 ASN A O 1
ATOM 706 N N . ALA A 1 86 ? -8.227 -0.717 20.844 1.00 95.62 86 ALA A N 1
ATOM 707 C CA . ALA A 1 86 ? -8.331 -1.922 21.659 1.00 95.62 86 ALA A CA 1
ATOM 708 C C . ALA A 1 86 ? -8.068 -1.598 23.136 1.00 95.62 86 ALA A C 1
ATOM 710 O O . ALA A 1 86 ? -8.895 -1.956 23.972 1.00 95.62 86 ALA A O 1
ATOM 711 N N . GLU A 1 87 ? -7.012 -0.840 23.436 1.00 95.50 87 GLU A N 1
ATOM 712 C CA . GLU A 1 87 ? -6.690 -0.356 24.787 1.00 95.50 87 GLU A CA 1
ATOM 713 C C . GLU A 1 87 ? -7.780 0.566 25.356 1.00 95.50 87 GLU A C 1
ATOM 715 O O . GLU A 1 87 ? -8.222 0.421 26.500 1.00 95.50 87 GLU A O 1
ATOM 720 N N . ALA A 1 88 ? -8.300 1.491 24.546 1.00 94.44 88 ALA A N 1
ATOM 721 C CA . ALA A 1 88 ? -9.427 2.329 24.950 1.00 94.44 88 ALA A CA 1
ATOM 722 C C . ALA A 1 88 ? -10.678 1.481 25.246 1.00 94.44 88 ALA A C 1
ATOM 724 O O . ALA A 1 88 ? -11.419 1.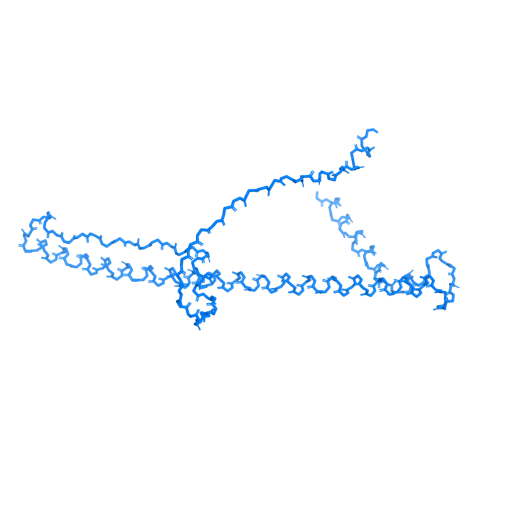750 26.188 1.00 94.44 88 ALA A O 1
ATOM 725 N N . SER A 1 89 ? -10.914 0.424 24.467 1.00 95.06 89 SER A N 1
ATOM 726 C CA . SER A 1 89 ? -12.059 -0.472 24.661 1.00 95.06 89 SER A CA 1
ATOM 727 C C . SER A 1 89 ? -11.912 -1.355 25.903 1.00 95.06 89 SER A C 1
ATOM 729 O O . SER A 1 89 ? -12.919 -1.668 26.540 1.00 95.06 89 SER A O 1
ATOM 731 N N . THR A 1 90 ? -10.698 -1.796 26.253 1.00 95.62 90 THR A N 1
ATOM 732 C CA . THR A 1 90 ? -10.460 -2.580 27.478 1.00 95.62 90 THR A CA 1
ATOM 733 C C . THR A 1 90 ? -10.650 -1.713 28.714 1.00 95.62 90 THR A C 1
ATOM 735 O O . THR A 1 90 ? -11.470 -2.058 29.565 1.00 95.62 90 THR A O 1
ATOM 738 N N . THR A 1 91 ? -10.015 -0.541 28.753 1.00 95.38 91 THR A N 1
ATOM 739 C CA . THR A 1 91 ? -10.172 0.434 29.848 1.00 95.38 91 THR A CA 1
ATOM 740 C C . THR A 1 91 ? -11.627 0.885 30.007 1.00 95.38 91 THR A C 1
ATOM 742 O O . THR A 1 91 ? -12.154 0.932 31.119 1.00 95.38 91 THR A O 1
ATOM 745 N N . TYR A 1 92 ? -12.341 1.113 28.899 1.00 96.06 92 TYR A N 1
ATOM 746 C CA . TYR A 1 92 ? -13.772 1.417 28.921 1.00 96.06 92 TYR A CA 1
ATOM 747 C C . TYR A 1 92 ? -14.611 0.310 29.575 1.00 96.06 92 TYR A C 1
ATOM 749 O O . TYR A 1 92 ? -15.504 0.593 30.381 1.00 96.06 92 TYR A O 1
ATOM 757 N N . LYS A 1 93 ? -14.340 -0.958 29.242 1.00 95.38 93 LYS A N 1
ATOM 758 C CA . LYS A 1 93 ? -15.054 -2.109 29.817 1.00 95.38 93 LYS A CA 1
ATOM 759 C C . LYS A 1 93 ? -14.786 -2.252 31.311 1.00 95.38 93 LYS A C 1
ATOM 761 O O . LYS A 1 93 ? -15.725 -2.543 32.052 1.00 95.38 93 LYS A O 1
ATOM 766 N N . GLU A 1 94 ? -13.549 -2.035 31.743 1.00 95.62 94 GLU A N 1
ATOM 767 C CA . GLU A 1 94 ? -13.157 -2.056 33.156 1.00 95.62 94 GLU A CA 1
ATOM 768 C C . GLU A 1 94 ? -13.882 -0.963 33.950 1.00 95.62 94 GLU A C 1
ATOM 770 O O . GLU A 1 94 ? -14.515 -1.251 34.969 1.00 95.62 94 GLU A O 1
ATOM 775 N N . GLU A 1 95 ? -13.904 0.268 33.435 1.00 95.44 95 GLU A N 1
ATOM 776 C CA . GLU A 1 95 ? -14.629 1.381 34.057 1.00 95.44 95 GLU A CA 1
ATOM 777 C C . GLU A 1 95 ? -16.140 1.134 34.106 1.00 95.44 95 GLU A C 1
ATOM 779 O O . GLU A 1 95 ? -16.786 1.350 35.135 1.00 95.44 95 GLU A O 1
ATOM 784 N N . CYS A 1 96 ? -16.721 0.604 33.029 1.00 94.56 96 CYS A N 1
ATOM 785 C CA . CYS A 1 96 ? -18.131 0.224 33.014 1.00 94.56 96 CYS A CA 1
ATOM 786 C C . CYS A 1 96 ? -18.441 -0.886 34.028 1.00 94.56 96 CYS A C 1
ATOM 788 O O . CYS A 1 96 ? -19.479 -0.835 34.692 1.00 94.56 96 CYS A O 1
ATOM 790 N N . ALA A 1 97 ? -17.560 -1.879 34.183 1.00 95.00 97 ALA A N 1
ATOM 791 C CA . ALA A 1 97 ? -17.715 -2.931 35.186 1.00 95.00 97 ALA A CA 1
ATOM 792 C C . ALA A 1 97 ? -17.652 -2.361 36.613 1.00 95.00 97 ALA A C 1
ATOM 794 O O . ALA A 1 97 ? -18.488 -2.714 37.450 1.00 95.00 97 ALA A O 1
ATOM 795 N N . ARG A 1 98 ? -16.736 -1.417 36.865 1.00 96.00 98 ARG A N 1
ATOM 796 C CA . ARG A 1 98 ? -16.621 -0.693 38.139 1.00 96.00 98 ARG A CA 1
ATOM 797 C C . ARG A 1 98 ? -17.884 0.112 38.456 1.00 96.00 98 ARG A C 1
ATOM 799 O O . ARG A 1 98 ? -18.444 -0.025 39.542 1.00 96.00 98 ARG A O 1
ATOM 806 N N . LEU A 1 99 ? -18.389 0.894 37.501 1.00 95.44 99 LEU A N 1
ATOM 807 C CA . LEU A 1 99 ? -19.622 1.679 37.661 1.00 95.44 99 LEU A CA 1
ATOM 808 C C . LEU A 1 99 ? -20.857 0.795 37.861 1.00 95.44 99 LEU A C 1
ATOM 810 O O . LEU A 1 99 ? -21.747 1.142 38.641 1.00 95.44 99 LEU A O 1
ATOM 814 N N . LYS A 1 100 ? -20.897 -0.367 37.200 1.00 95.62 100 LYS A N 1
ATOM 815 C CA . LYS A 1 100 ? -21.944 -1.371 37.405 1.00 95.62 100 LYS A CA 1
ATOM 816 C C . LYS A 1 100 ? -21.933 -1.915 38.832 1.00 95.62 100 LYS A C 1
ATOM 818 O O . LYS A 1 100 ? -23.000 -2.020 39.429 1.00 95.62 100 LYS A O 1
ATOM 823 N N . ALA A 1 101 ? -20.756 -2.231 39.375 1.00 95.94 101 ALA A N 1
ATOM 824 C CA . ALA A 1 101 ? -20.613 -2.705 40.753 1.00 95.94 101 ALA A CA 1
ATOM 825 C C . ALA A 1 101 ? -21.043 -1.643 41.783 1.00 95.94 101 ALA A C 1
ATOM 827 O O . ALA A 1 101 ? -21.618 -1.983 42.811 1.00 95.94 101 ALA A O 1
ATOM 828 N N . LEU A 1 102 ? -20.839 -0.360 41.471 1.00 95.25 102 LEU A N 1
ATOM 829 C CA . LEU A 1 102 ? -21.280 0.776 42.289 1.00 95.25 102 LEU A CA 1
ATOM 830 C C . LEU A 1 102 ? -22.777 1.117 42.137 1.00 95.25 102 LEU A C 1
ATOM 832 O O . LEU A 1 102 ? -23.255 2.055 42.770 1.00 95.25 102 LEU A O 1
ATOM 836 N N . GLY A 1 103 ? -23.527 0.402 41.289 1.00 95.50 103 GLY A N 1
ATOM 837 C CA . GLY A 1 103 ? -24.959 0.649 41.076 1.00 95.50 103 GLY A CA 1
ATOM 838 C C . GLY A 1 103 ? -25.273 1.949 40.325 1.00 95.50 103 GLY A C 1
ATOM 839 O O . GLY A 1 103 ? -26.407 2.430 40.362 1.00 95.50 103 GLY A O 1
ATOM 840 N N . VAL A 1 104 ? -24.292 2.533 39.632 1.00 95.19 104 VAL A N 1
ATOM 841 C CA . VAL A 1 104 ? -24.472 3.781 38.882 1.00 95.19 104 VAL A CA 1
ATOM 842 C C . VAL A 1 104 ? -25.385 3.536 37.679 1.00 95.19 104 VAL A C 1
ATOM 844 O O . VAL A 1 104 ? -25.189 2.588 36.912 1.00 95.19 104 VAL A O 1
ATOM 847 N N . LYS A 1 105 ? -26.378 4.413 37.478 1.00 95.19 105 LYS A N 1
ATOM 848 C CA . LYS A 1 105 ? -27.306 4.336 36.337 1.00 95.19 105 LYS A CA 1
ATOM 849 C C . LYS A 1 105 ? -26.541 4.350 35.013 1.00 95.19 105 LYS A C 1
ATOM 851 O O . LYS A 1 105 ? -25.651 5.163 34.800 1.00 95.19 105 LYS A O 1
ATOM 856 N N . ARG A 1 106 ? -26.953 3.503 34.069 1.00 91.94 106 ARG A N 1
ATO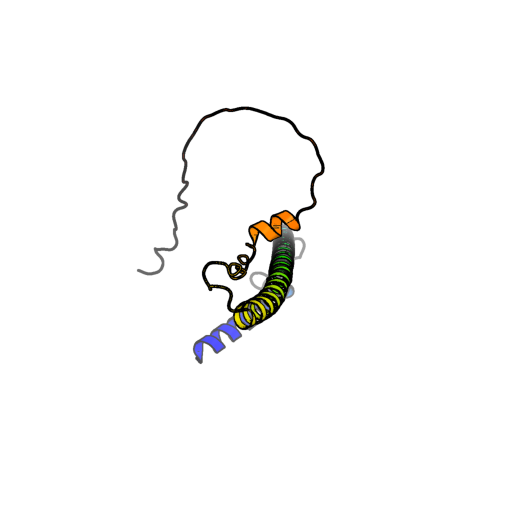M 857 C CA . ARG A 1 106 ? -26.276 3.345 32.770 1.00 91.94 106 ARG A CA 1
ATOM 858 C C . ARG A 1 106 ? -26.235 4.622 31.919 1.00 91.94 106 ARG A C 1
ATOM 860 O O . ARG A 1 106 ? -25.340 4.782 31.103 1.00 91.94 106 ARG A O 1
ATOM 867 N N . SER A 1 107 ? -27.179 5.541 32.122 1.00 92.94 107 SER A N 1
ATOM 868 C CA . SER A 1 107 ? -27.229 6.833 31.425 1.00 92.94 107 SER A CA 1
ATOM 869 C C . SER A 1 107 ? -26.072 7.770 31.778 1.00 92.94 107 SER A C 1
ATOM 871 O O . SER A 1 107 ? -25.775 8.668 30.999 1.00 92.94 107 SER A O 1
ATOM 873 N N . SER A 1 108 ? -25.439 7.588 32.941 1.00 91.50 108 SER A N 1
ATOM 874 C CA . SER A 1 108 ? -24.285 8.383 33.375 1.00 91.50 108 SER A CA 1
ATOM 875 C C . SER A 1 108 ? -22.952 7.669 33.147 1.00 91.50 108 SER A C 1
ATOM 877 O O . SER A 1 108 ? -21.927 8.121 33.648 1.00 91.50 108 SER A O 1
ATOM 879 N N . TRP A 1 109 ? -22.951 6.537 32.439 1.00 92.69 109 TRP A N 1
ATOM 880 C CA . TRP A 1 109 ? -21.714 5.853 32.077 1.00 92.69 109 TRP A CA 1
ATOM 881 C C . TRP A 1 109 ? -20.992 6.621 30.964 1.00 92.69 109 TRP A C 1
ATOM 883 O O . TRP A 1 109 ? -21.645 7.301 30.162 1.00 92.69 109 TRP A O 1
ATOM 893 N N . PRO A 1 110 ? -19.654 6.513 30.881 1.00 92.31 110 PRO A N 1
ATOM 894 C CA . PRO A 1 110 ? -18.918 7.068 29.759 1.00 92.31 110 PRO A CA 1
ATOM 895 C C . PRO A 1 110 ? -19.433 6.493 28.432 1.00 92.31 110 PRO A C 1
ATOM 897 O O . PRO A 1 110 ? -20.006 5.398 28.362 1.00 92.31 110 PRO A O 1
ATOM 900 N N . LYS A 1 111 ? -19.236 7.255 27.357 1.00 93.00 111 LYS A N 1
ATOM 901 C CA . LYS A 1 111 ? -19.548 6.792 26.003 1.00 93.00 111 LYS A CA 1
ATOM 902 C C . LYS A 1 111 ? -18.483 5.798 25.548 1.00 93.00 111 LYS A C 1
ATOM 904 O O . LYS A 1 111 ? -17.312 5.965 25.871 1.00 93.00 111 LYS A O 1
ATOM 909 N N . ASP A 1 112 ? -18.916 4.806 24.782 1.00 90.25 112 ASP A N 1
ATOM 910 C CA . ASP A 1 112 ? -18.035 3.804 24.184 1.00 90.25 112 ASP A CA 1
ATOM 911 C C . ASP A 1 112 ? -17.014 4.487 23.250 1.00 90.25 112 ASP A C 1
ATOM 913 O O . ASP A 1 112 ? -17.424 5.328 22.428 1.00 90.25 112 ASP A O 1
ATOM 917 N N . PRO A 1 113 ? -15.705 4.199 23.375 1.00 93.25 113 PRO A N 1
ATOM 918 C CA . PRO A 1 113 ? -14.698 4.707 22.455 1.00 93.25 113 PRO A CA 1
ATOM 919 C C . PRO A 1 113 ? -15.035 4.338 21.010 1.00 93.25 113 PRO A C 1
ATOM 921 O O . PRO A 1 113 ? -15.351 3.198 20.671 1.00 93.25 113 PRO A O 1
ATOM 924 N N . LYS A 1 114 ? -14.958 5.335 20.127 1.00 92.06 114 LYS A N 1
ATOM 925 C CA . LYS A 1 114 ? -15.165 5.142 18.693 1.00 92.06 114 LYS A CA 1
ATOM 926 C C . LYS A 1 114 ? -13.820 5.009 18.007 1.00 92.06 114 LYS A C 1
ATOM 928 O O . LYS A 1 114 ? -13.000 5.921 18.079 1.00 92.06 114 LYS A O 1
ATOM 933 N N . ARG A 1 115 ? -13.642 3.921 17.260 1.00 91.06 115 ARG A N 1
ATOM 934 C CA . ARG A 1 115 ? -12.453 3.742 16.430 1.00 91.06 115 ARG A CA 1
ATOM 935 C C . ARG A 1 115 ? -12.394 4.818 15.350 1.00 91.06 115 ARG A C 1
ATOM 937 O O . ARG A 1 115 ? -13.373 5.041 14.633 1.00 91.06 115 ARG A O 1
ATOM 944 N N . VAL A 1 116 ? -11.229 5.442 15.213 1.00 91.06 116 VAL A N 1
ATOM 945 C CA . VAL A 1 116 ? -10.948 6.391 14.132 1.00 91.06 116 VAL A CA 1
ATOM 946 C C . VAL A 1 116 ? -11.002 5.661 12.785 1.00 91.06 116 VAL A C 1
ATOM 948 O O . VAL A 1 116 ? -10.778 4.451 12.698 1.00 91.06 116 VAL A O 1
ATOM 951 N N . LYS A 1 117 ? -11.367 6.374 11.717 1.00 92.06 117 LYS A N 1
ATOM 952 C CA . LYS A 1 117 ? -11.391 5.800 10.366 1.00 92.06 117 LYS A CA 1
ATOM 953 C C . LYS A 1 117 ? -9.975 5.467 9.902 1.00 92.06 117 LYS A C 1
ATOM 955 O O . LYS A 1 117 ? -9.005 6.080 10.337 1.00 92.06 117 LYS A O 1
ATOM 960 N N . LYS A 1 118 ? -9.875 4.504 8.987 1.00 90.88 118 LYS A N 1
ATOM 961 C CA . LYS A 1 118 ? -8.606 4.189 8.338 1.00 90.88 118 LYS A CA 1
ATOM 962 C C . LYS A 1 118 ? -8.128 5.400 7.524 1.00 90.88 118 LYS A C 1
ATOM 964 O O . LYS A 1 118 ? -8.937 5.901 6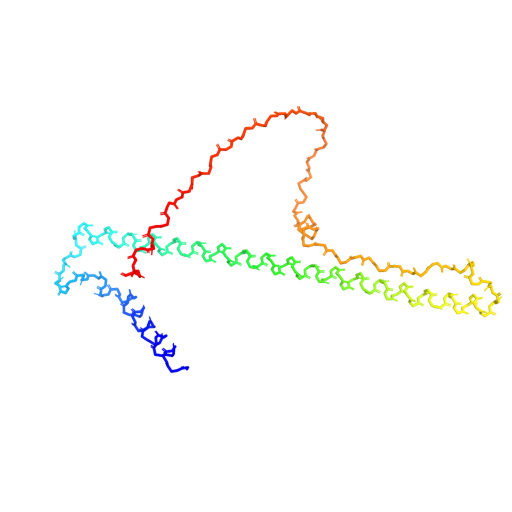.742 1.00 90.88 118 LYS A O 1
ATOM 969 N N . PRO A 1 119 ? -6.857 5.823 7.657 1.00 91.00 119 PRO A N 1
ATOM 970 C CA . PRO A 1 119 ? -6.318 6.930 6.877 1.00 91.00 119 PRO A CA 1
ATOM 971 C C . PRO A 1 119 ? -6.397 6.667 5.374 1.00 91.00 119 PRO A C 1
ATOM 973 O O . PRO A 1 119 ? -6.175 5.536 4.919 1.00 91.00 119 PRO A O 1
ATOM 976 N N . THR A 1 120 ? -6.680 7.701 4.593 1.00 91.06 120 THR A N 1
ATOM 977 C CA . THR A 1 120 ? -6.726 7.626 3.124 1.00 91.06 120 THR A CA 1
ATOM 978 C C . THR A 1 120 ? -5.309 7.630 2.537 1.00 91.06 120 THR A C 1
ATOM 980 O O . THR A 1 120 ? -4.377 8.165 3.129 1.00 91.06 120 THR A O 1
ATOM 983 N N . ILE A 1 121 ? -5.119 7.063 1.340 1.00 88.25 121 ILE A N 1
ATOM 984 C CA . ILE A 1 121 ? -3.818 7.080 0.640 1.00 88.25 121 ILE A CA 1
ATOM 985 C C . ILE A 1 121 ? -3.309 8.519 0.449 1.00 88.25 121 ILE A C 1
ATOM 987 O O . ILE A 1 121 ? -2.119 8.774 0.620 1.00 88.25 121 ILE A O 1
ATOM 991 N N . ASP A 1 122 ? -4.200 9.462 0.136 1.00 87.50 122 ASP A N 1
ATOM 992 C CA . ASP A 1 122 ? -3.833 10.868 -0.066 1.00 87.50 122 ASP A CA 1
ATOM 993 C C . ASP A 1 122 ? -3.435 11.574 1.233 1.00 87.50 122 ASP A C 1
ATOM 995 O O . ASP A 1 122 ? -2.560 12.434 1.215 1.00 87.50 122 ASP A O 1
ATOM 999 N N . GLU A 1 123 ? -4.012 11.179 2.368 1.00 87.88 123 GLU A N 1
ATOM 1000 C CA . GLU A 1 123 ? -3.593 11.674 3.684 1.00 87.88 123 GLU A CA 1
ATOM 1001 C C . GLU A 1 123 ? -2.166 11.208 3.982 1.00 87.88 123 GLU A C 1
ATOM 1003 O O . GLU A 1 123 ? -1.299 12.026 4.275 1.00 87.88 123 GLU A O 1
ATOM 1008 N N . ILE A 1 124 ? -1.883 9.915 3.788 1.00 89.88 124 ILE A N 1
ATOM 1009 C CA . ILE A 1 124 ? -0.535 9.356 3.961 1.00 89.88 124 ILE A CA 1
ATOM 1010 C C . ILE A 1 124 ? 0.476 10.033 3.024 1.00 89.88 124 ILE A C 1
ATOM 1012 O O . ILE A 1 124 ? 1.590 10.348 3.440 1.00 89.88 124 ILE A O 1
ATOM 1016 N N . ARG A 1 125 ? 0.094 10.328 1.774 1.00 87.56 125 ARG A N 1
ATOM 1017 C CA . ARG A 1 125 ? 0.951 11.073 0.835 1.00 87.56 125 ARG A CA 1
ATOM 1018 C C . ARG A 1 125 ? 1.299 12.474 1.331 1.00 87.56 125 ARG A C 1
ATOM 1020 O O . ARG A 1 125 ? 2.445 12.887 1.162 1.00 87.56 125 ARG A O 1
ATOM 1027 N N . ARG A 1 126 ? 0.349 13.198 1.933 1.00 87.00 126 ARG A N 1
ATOM 1028 C CA . ARG A 1 126 ? 0.619 14.526 2.512 1.00 87.00 126 ARG A CA 1
ATOM 1029 C C . ARG A 1 126 ? 1.607 14.437 3.671 1.00 87.00 126 ARG A C 1
ATOM 1031 O O . ARG A 1 126 ? 2.517 15.250 3.724 1.00 87.00 126 ARG A O 1
ATOM 1038 N N . TYR A 1 127 ? 1.477 13.434 4.541 1.00 78.94 127 TYR A N 1
ATOM 1039 C CA . TYR A 1 127 ? 2.389 13.251 5.679 1.00 78.94 127 TYR A CA 1
ATOM 1040 C C . TYR A 1 127 ? 3.804 12.816 5.275 1.00 78.94 127 TYR A C 1
ATOM 1042 O O . TYR A 1 127 ? 4.765 13.171 5.948 1.00 78.94 127 TYR A O 1
ATOM 1050 N N . LEU A 1 128 ? 3.939 12.064 4.179 1.00 78.19 128 LEU A N 1
ATOM 1051 C CA . LEU A 1 128 ? 5.236 11.625 3.651 1.00 78.19 128 LEU A CA 1
ATOM 1052 C C . LEU A 1 128 ? 5.911 12.661 2.739 1.00 78.19 128 LEU A C 1
ATOM 1054 O O . LEU A 1 128 ? 7.084 12.501 2.399 1.00 78.19 128 LEU A O 1
ATOM 1058 N N . SER A 1 129 ? 5.189 13.696 2.307 1.00 72.62 129 SER A N 1
ATOM 1059 C CA . SER A 1 129 ? 5.774 14.763 1.497 1.00 72.62 129 SER A CA 1
ATOM 1060 C C . SER A 1 129 ? 6.660 15.644 2.384 1.00 72.62 129 SER A C 1
ATOM 1062 O O . SER A 1 129 ? 6.211 16.048 3.457 1.00 72.62 129 SER A O 1
ATOM 1064 N N . PRO A 1 130 ? 7.902 15.968 1.974 1.00 57.84 130 PRO A N 1
ATOM 1065 C CA . PRO A 1 130 ? 8.736 16.897 2.722 1.00 57.84 130 PRO A CA 1
ATOM 1066 C C . PRO A 1 130 ? 7.990 18.219 2.904 1.00 57.84 130 PRO A C 1
ATOM 1068 O O . PRO A 1 130 ? 7.590 18.848 1.924 1.00 57.84 130 PRO A O 1
ATOM 1071 N N . VAL A 1 131 ? 7.785 18.627 4.156 1.00 51.84 131 VAL A N 1
ATOM 1072 C CA . VAL A 1 131 ? 7.227 19.938 4.485 1.00 51.84 131 VAL A CA 1
ATOM 1073 C C . VAL A 1 131 ? 8.182 20.989 3.920 1.00 51.84 131 VAL A C 1
ATOM 1075 O O . VAL A 1 131 ? 9.280 21.179 4.443 1.00 51.84 131 VAL A O 1
ATOM 1078 N N . GLN A 1 132 ? 7.785 21.670 2.843 1.00 50.94 132 GLN A N 1
ATOM 1079 C CA . GLN A 1 132 ? 8.389 22.948 2.487 1.00 50.94 132 GLN A CA 1
ATOM 1080 C C . GLN A 1 132 ? 7.977 23.938 3.575 1.00 50.94 132 GLN A C 1
ATOM 1082 O O . GLN A 1 132 ? 6.884 24.495 3.566 1.00 50.94 132 GLN A O 1
ATOM 1087 N N . GLN A 1 133 ? 8.841 24.093 4.573 1.00 48.38 133 GLN A N 1
ATOM 1088 C CA . GLN A 1 133 ? 8.731 25.143 5.573 1.00 48.38 133 GLN A CA 1
ATOM 1089 C C . GLN A 1 133 ? 9.021 26.472 4.864 1.00 48.38 133 GLN A C 1
ATOM 1091 O O . GLN A 1 133 ? 10.175 26.846 4.671 1.00 48.38 133 GLN A O 1
ATOM 1096 N N . GLY A 1 134 ? 7.968 27.144 4.401 1.00 45.97 134 GLY A N 1
ATOM 1097 C CA . GLY A 1 134 ? 8.079 28.384 3.642 1.00 45.97 134 GLY A CA 1
ATOM 1098 C C . GLY A 1 134 ? 6.775 29.175 3.611 1.00 45.97 134 GLY A C 1
ATOM 1099 O O . GLY A 1 134 ? 5.999 29.026 2.683 1.00 45.97 134 GLY A O 1
ATOM 1100 N N . SER A 1 135 ? 6.621 30.029 4.626 1.00 38.56 135 SER A N 1
ATOM 1101 C CA . SER A 1 135 ? 5.902 31.314 4.650 1.00 38.56 135 SER A CA 1
ATOM 1102 C C . SER A 1 135 ? 4.388 31.384 4.389 1.00 38.56 135 SER A C 1
ATOM 1104 O O . SER A 1 135 ? 3.884 31.102 3.311 1.00 38.56 13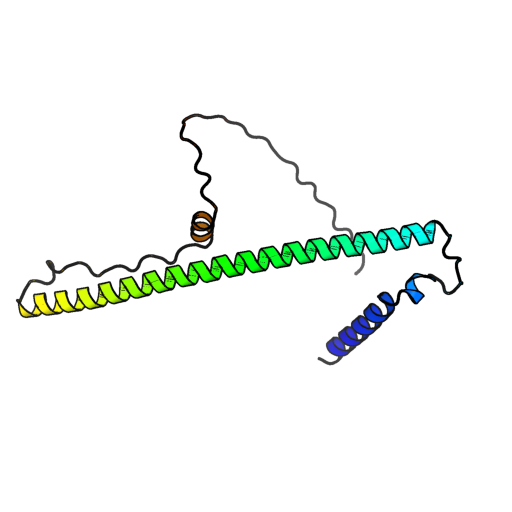5 SER A O 1
ATOM 1106 N N . SER A 1 136 ? 3.715 31.919 5.409 1.00 48.31 136 SER A N 1
ATOM 1107 C CA . SER A 1 136 ? 2.431 32.632 5.396 1.00 48.31 136 SER A CA 1
ATOM 1108 C C . SER A 1 136 ? 2.426 33.836 4.439 1.00 48.31 136 SER A C 1
ATOM 1110 O O . SER A 1 136 ? 3.419 34.561 4.421 1.00 48.31 136 SER A O 1
ATOM 1112 N N . ASP A 1 137 ? 1.343 34.011 3.672 1.00 40.22 137 ASP A N 1
ATOM 1113 C CA . ASP A 1 137 ? 0.450 35.199 3.558 1.00 40.22 137 ASP A CA 1
ATOM 1114 C C . ASP A 1 137 ? -0.416 35.050 2.289 1.00 40.22 137 ASP A C 1
ATOM 1116 O O . ASP A 1 137 ? 0.100 34.793 1.208 1.00 40.22 137 ASP A O 1
ATOM 1120 N N . SER A 1 138 ? -1.732 34.880 2.432 1.00 40.91 138 SER A N 1
ATOM 1121 C CA . SER A 1 138 ? -2.787 35.914 2.437 1.00 40.91 138 SER A CA 1
ATOM 1122 C C . SER A 1 138 ? -3.166 36.431 1.039 1.00 40.91 138 SER A C 1
ATOM 1124 O O . SER A 1 138 ? -2.431 37.178 0.407 1.00 40.91 138 SER A O 1
ATOM 1126 N N . ASP A 1 139 ? -4.382 36.025 0.664 1.00 40.91 139 ASP A N 1
ATOM 1127 C CA . ASP A 1 139 ? -5.427 36.748 -0.070 1.00 40.91 139 ASP A CA 1
ATOM 1128 C C . ASP A 1 139 ? -5.471 36.890 -1.609 1.00 40.91 139 ASP A C 1
ATOM 1130 O O . ASP A 1 139 ? -4.611 37.452 -2.275 1.00 40.91 139 ASP A O 1
ATOM 1134 N N . GLU A 1 140 ? -6.652 36.451 -2.068 1.00 40.62 140 GLU A N 1
ATOM 1135 C CA . GLU A 1 140 ? -7.573 36.988 -3.078 1.00 40.62 140 GLU A CA 1
ATOM 1136 C C . GLU A 1 140 ? -7.531 36.600 -4.574 1.00 40.62 140 GLU A C 1
ATOM 1138 O O . GLU A 1 140 ? -6.561 36.761 -5.304 1.00 40.62 140 GLU A O 1
ATOM 1143 N N . GLU A 1 141 ? -8.709 36.081 -4.957 1.00 42.09 141 GLU A N 1
ATOM 1144 C CA . GLU A 1 141 ? -9.484 36.094 -6.204 1.00 42.09 141 GLU A CA 1
ATOM 1145 C C . GLU A 1 141 ? -8.855 36.413 -7.570 1.00 42.09 141 GLU A C 1
ATOM 1147 O O . GLU A 1 141 ? -8.202 37.427 -7.787 1.00 42.09 141 GLU A O 1
ATOM 1152 N N . THR A 1 142 ? -9.242 35.579 -8.548 1.00 35.97 142 THR A N 1
ATOM 1153 C CA . THR A 1 142 ? -9.829 35.862 -9.889 1.00 35.97 142 THR A CA 1
ATOM 1154 C C . THR A 1 142 ? -9.607 34.585 -10.728 1.00 35.97 142 THR A C 1
ATOM 1156 O O . THR A 1 142 ? -8.537 33.997 -10.670 1.00 35.97 142 THR A O 1
ATOM 1159 N N . GLY A 1 143 ? -10.547 33.948 -11.431 1.00 36.34 143 GLY A N 1
ATOM 1160 C CA . GLY A 1 143 ? -11.671 34.428 -12.229 1.00 36.34 143 GLY A CA 1
ATOM 1161 C C . GLY A 1 143 ? -11.391 34.079 -13.707 1.00 36.34 143 GLY A C 1
ATOM 1162 O O . GLY A 1 143 ? -10.353 34.483 -14.214 1.00 36.34 143 GLY A O 1
ATOM 1163 N N . SER A 1 144 ? -12.331 33.388 -14.377 1.00 41.66 144 SER A N 1
ATOM 1164 C CA . SER A 1 144 ? -12.378 33.003 -15.816 1.00 41.66 144 SER A CA 1
ATOM 1165 C C . SER A 1 144 ? -11.564 31.761 -16.231 1.00 41.66 144 SER A C 1
ATOM 1167 O O . SER A 1 144 ? -10.355 31.725 -16.059 1.00 41.66 144 SER A O 1
ATOM 1169 N N . ASP A 1 145 ? -12.149 30.634 -16.657 1.00 43.72 145 ASP A N 1
ATOM 1170 C CA . ASP A 1 145 ? -13.118 30.334 -17.741 1.00 43.72 145 ASP A CA 1
ATOM 1171 C C . ASP A 1 145 ? -12.558 30.495 -19.166 1.00 43.72 145 ASP A C 1
ATOM 1173 O O . ASP A 1 145 ? -12.190 31.603 -19.555 1.00 43.72 145 ASP A O 1
ATOM 1177 N N . GLN A 1 146 ? -12.524 29.353 -19.873 1.00 45.56 146 GLN A N 1
ATOM 1178 C CA . GLN A 1 146 ? -12.308 29.030 -21.301 1.00 45.56 146 GLN A CA 1
ATOM 1179 C C . GLN A 1 146 ? -11.616 27.651 -21.327 1.00 45.56 146 GLN A C 1
ATOM 1181 O O . GLN A 1 146 ? -10.558 27.483 -20.731 1.00 45.56 146 GLN A O 1
ATOM 1186 N N . GLY A 1 147 ? -12.150 26.573 -21.894 1.00 35.56 147 GLY A N 1
ATOM 1187 C CA . GLY A 1 147 ? -13.009 26.454 -23.066 1.00 35.56 147 GLY A CA 1
ATOM 1188 C C . GLY A 1 147 ? -12.291 25.507 -24.035 1.00 35.56 147 GLY A C 1
ATOM 1189 O O . GLY A 1 147 ? -11.226 25.860 -24.518 1.00 35.56 147 GLY A O 1
ATOM 1190 N N . GLU A 1 148 ? -12.840 24.296 -24.176 1.00 47.59 148 GLU A N 1
ATOM 1191 C CA . GLU A 1 148 ? -12.796 23.358 -25.317 1.00 47.59 148 GLU A CA 1
ATOM 1192 C C . GLU A 1 148 ? -11.569 23.322 -26.256 1.00 47.59 148 GLU A C 1
ATOM 1194 O O . GLU A 1 148 ? -11.254 24.296 -26.924 1.00 47.59 148 GLU A O 1
ATOM 1199 N N . GLU A 1 149 ? -10.988 22.128 -26.436 1.00 45.47 149 GLU A N 1
ATOM 1200 C CA . GLU A 1 149 ? -11.090 21.410 -27.723 1.00 45.47 149 GLU A CA 1
ATOM 1201 C C . GLU A 1 149 ? -10.621 19.950 -27.569 1.00 45.47 149 GLU A C 1
ATOM 1203 O O . GLU A 1 149 ? -9.451 19.652 -27.322 1.00 45.47 149 GLU A O 1
ATOM 1208 N N . ASP A 1 150 ? -11.591 19.040 -27.679 1.00 48.19 150 ASP A N 1
ATOM 1209 C CA . ASP A 1 150 ? -11.406 17.609 -27.897 1.00 48.19 150 ASP A CA 1
ATOM 1210 C C . ASP A 1 150 ? -10.886 17.388 -29.329 1.00 48.19 150 ASP A C 1
ATOM 1212 O O . ASP A 1 150 ? -11.638 17.534 -30.292 1.00 48.19 150 ASP A O 1
ATOM 1216 N N . GLU A 1 151 ? -9.623 16.985 -29.495 1.00 49.69 151 GLU A N 1
ATOM 1217 C CA . GLU A 1 151 ? -9.198 16.318 -30.732 1.00 49.69 151 GLU A CA 1
ATOM 1218 C C . GLU A 1 151 ? -9.421 14.806 -30.597 1.00 49.69 151 GLU A C 1
ATOM 1220 O O . GLU A 1 151 ? -8.595 14.054 -30.067 1.00 49.69 151 GLU A O 1
ATOM 1225 N N . GLU A 1 152 ? -10.571 14.359 -31.104 1.00 49.66 152 GLU A N 1
ATOM 1226 C CA . GLU A 1 152 ? -10.806 12.970 -31.482 1.00 49.66 152 GLU A CA 1
ATOM 1227 C C . GLU A 1 152 ? -9.797 12.562 -32.565 1.00 49.66 152 GLU A C 1
ATOM 1229 O O . GLU A 1 152 ? -9.889 12.962 -33.724 1.00 49.66 152 GLU A O 1
ATOM 1234 N N . VAL A 1 153 ? -8.836 11.715 -32.201 1.00 53.06 153 VAL A N 1
ATOM 1235 C CA . VAL A 1 153 ? -8.021 10.985 -33.175 1.00 53.06 153 VAL A CA 1
ATOM 1236 C C . VAL A 1 153 ? -8.885 9.853 -33.752 1.00 53.06 153 VAL A C 1
ATOM 1238 O O . VAL A 1 153 ? -9.268 8.958 -32.993 1.00 53.06 153 VAL A O 1
ATOM 1241 N N . PRO A 1 154 ? -9.197 9.838 -35.062 1.00 51.00 154 PRO A N 1
ATOM 1242 C CA . PRO A 1 154 ? -10.004 8.779 -35.651 1.00 51.00 154 PRO A CA 1
ATOM 1243 C C . PRO A 1 154 ? -9.261 7.435 -35.635 1.00 51.00 154 PRO A C 1
ATOM 1245 O O . PRO A 1 154 ? -8.225 7.240 -36.277 1.00 51.00 154 PRO A O 1
ATOM 1248 N N . ASP A 1 155 ? -9.847 6.504 -34.882 1.00 48.28 155 ASP A N 1
ATOM 1249 C CA . ASP A 1 155 ? -9.541 5.076 -34.812 1.00 48.28 155 ASP A CA 1
ATOM 1250 C C . ASP A 1 155 ? -9.756 4.422 -36.189 1.00 48.28 155 ASP A C 1
ATOM 1252 O O . ASP A 1 155 ? -10.871 4.074 -36.581 1.00 48.28 155 ASP A O 1
ATOM 1256 N N . SER A 1 156 ? -8.673 4.300 -36.954 1.00 53.34 156 SER A N 1
ATOM 1257 C CA . SER A 1 156 ? -8.653 3.744 -38.313 1.00 53.34 156 SER A CA 1
ATOM 1258 C C . SER A 1 156 ? -8.446 2.221 -38.356 1.00 53.34 156 SER A C 1
ATOM 1260 O O . SER A 1 156 ? -8.174 1.670 -39.418 1.00 53.34 156 SER A O 1
ATOM 1262 N N . GLU A 1 157 ? -8.632 1.491 -37.248 1.00 53.19 157 GLU A N 1
ATOM 1263 C CA . GLU A 1 157 ? -8.461 0.024 -37.231 1.00 53.19 157 GLU A CA 1
ATOM 1264 C C . GLU A 1 157 ? -9.761 -0.788 -37.421 1.00 53.19 157 GLU A C 1
ATOM 1266 O O . GLU A 1 157 ? -9.744 -2.019 -37.347 1.00 53.19 157 GLU A O 1
ATOM 1271 N N . LYS A 1 158 ? -10.899 -0.151 -37.739 1.00 53.28 158 LYS A N 1
ATOM 1272 C CA . LYS A 1 158 ? -12.186 -0.860 -37.918 1.00 53.28 158 LYS A CA 1
ATOM 1273 C C . LYS A 1 158 ? -12.499 -1.407 -39.315 1.00 53.28 158 LYS A C 1
ATOM 1275 O O . LYS A 1 158 ? -13.526 -2.064 -39.459 1.00 53.28 158 LYS A O 1
ATOM 1280 N N . GLU A 1 159 ? -11.625 -1.257 -40.307 1.00 51.91 159 GLU A N 1
ATOM 1281 C CA . GLU A 1 159 ? -11.851 -1.830 -41.651 1.00 51.91 159 GLU A CA 1
ATOM 1282 C C . GLU A 1 159 ? -11.177 -3.190 -41.903 1.00 51.91 159 GLU A C 1
ATOM 1284 O O . GLU A 1 159 ? -11.300 -3.743 -42.990 1.00 51.91 159 GLU A O 1
ATOM 1289 N N . PHE A 1 160 ? -10.504 -3.797 -40.918 1.00 48.69 160 PHE A N 1
ATOM 1290 C CA . PHE A 1 160 ? -9.817 -5.079 -41.151 1.00 48.69 160 PHE A CA 1
ATOM 1291 C C . PHE A 1 160 ? -10.692 -6.337 -40.954 1.00 48.69 160 PHE A C 1
ATOM 1293 O O . PHE A 1 160 ? -10.236 -7.448 -41.212 1.00 48.69 160 PHE A O 1
ATOM 1300 N N . TRP A 1 161 ? -11.946 -6.202 -40.509 1.00 59.50 161 TRP A N 1
ATOM 1301 C CA . TRP A 1 161 ? -12.822 -7.356 -40.238 1.00 59.50 161 TRP A CA 1
ATOM 1302 C C . TRP A 1 161 ? -14.240 -7.229 -40.814 1.00 59.50 161 TRP A C 1
ATOM 1304 O O . TRP A 1 161 ? -15.211 -7.557 -40.127 1.00 59.50 161 TRP A O 1
ATOM 1314 N N . GLN A 1 162 ? -14.369 -6.806 -42.073 1.00 47.78 162 GLN A N 1
ATOM 1315 C CA . GLN A 1 162 ? -15.575 -7.069 -42.872 1.00 47.78 162 GLN A CA 1
ATOM 1316 C C . GLN A 1 162 ? -15.243 -7.847 -44.140 1.00 47.78 162 GLN A C 1
ATOM 1318 O O . GLN A 1 162 ? -14.227 -7.518 -44.788 1.00 47.78 162 GLN A O 1
#

Secondary structure (DSSP, 8-state):
-HHHHHHHHHHHHHHH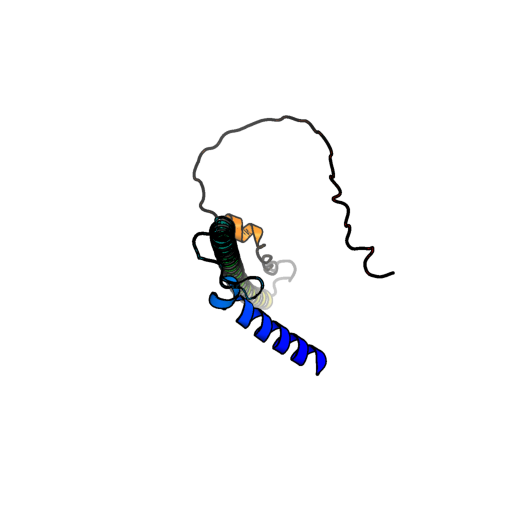HHT-HHHHT-TTSS---TT-HHHHHHHHHHHHHHHHHHHHHHHHHHHHHHHHHHHHHHHHHHHHHHHHHHHHHHHHHHHHHHHHHTT--GGGSPPPPPPPPPPPHHHHHHHHS--------------------------TTTTTT-

Foldseek 3Di:
DVVVVVVVVVVVVVVVCVPPVVCLCDDPPDRDDCPPPVNVVSVVVVVVVVVVVVVVVVVVVVVVVVVVVLVVVLVVVLVVLVVVLVVQQVVLVVQVVVCVVVVHDPVPRDDRDDRDDRDDSVNSVVVPDPPPPDDDDDDDDDDDDDDDDDDDDDPPPPPPPD

Sequence (162 aa):
MHLLKLNKALHSKEKEKEKDRRLQTFPGGFGRVLTDEIFIALQEEAAARKKVKESQKKRKQVEKQNKQQILAEQKCQWDIICEQNAEASTTYKEECARLKALGVKRSSWPKDPKRVKKPTIDEIRRYLSPVQQGSSDSDEETGSDQGEEDEEVPDSEKEFWQ

Organism: Sphaerobolus stellatus (strain SS14) (NCBI:txid990650)

pLDDT: mean 77.13, std 18.91, range [35.56, 96.06]